Protein AF-A0A6A9T1Z8-F1 (afdb_monomer)

Foldseek 3Di:
DDPPDVVVVVLLVCVLVVNDDLVRSCVVPNDVVSLVSVQVSCVVVVHDGPDDDDDPDPPVPDDDDDDDPDDPPPD

Secondary structure (DSSP, 8-state):
-----HHHHHHHHHHHTT-S-HHHHHHHH-HHHHHHHHHHHHHHTTPPP--PPPP---TT-S-------------

pLDDT: mean 86.5, std 11.44, range [47.0, 96.56]

Structure (mmCIF, N/CA/C/O backbone):
data_AF-A0A6A9T1Z8-F1
#
_entry.id   AF-A0A6A9T1Z8-F1
#
loop_
_atom_site.group_PDB
_atom_site.id
_atom_site.type_symbol
_atom_site.label_atom_id
_atom_site.label_alt_id
_atom_site.label_comp_id
_atom_site.label_asym_id
_atom_site.label_entity_id
_atom_site.label_seq_id
_atom_site.pdbx_PDB_ins_code
_atom_site.Cartn_x
_atom_site.Cartn_y
_atom_site.Cartn_z
_atom_site.occupancy
_atom_site.B_iso_or_equiv
_atom_site.auth_seq_id
_atom_site.auth_comp_id
_atom_site.auth_asym_id
_atom_site.auth_atom_id
_atom_site.pdbx_PDB_model_num
ATOM 1 N N . MET A 1 1 ? 6.947 19.387 13.655 1.00 47.00 1 MET A N 1
ATOM 2 C CA . MET A 1 1 ? 6.572 18.376 12.648 1.00 47.00 1 MET A CA 1
ATOM 3 C C . MET A 1 1 ? 5.179 18.741 12.188 1.00 47.00 1 MET A C 1
ATOM 5 O O . MET A 1 1 ? 4.314 18.843 13.048 1.00 47.00 1 MET A O 1
ATOM 9 N N . SER A 1 2 ? 4.980 19.080 10.913 1.00 52.91 2 SER A N 1
ATOM 10 C CA . SER A 1 2 ? 3.633 19.392 10.428 1.00 52.91 2 SER A CA 1
ATOM 11 C C . SER A 1 2 ? 2.780 18.139 10.542 1.00 52.91 2 SER A C 1
ATOM 13 O O . SER A 1 2 ? 3.161 17.083 10.038 1.00 52.91 2 SER A O 1
ATOM 15 N N . GLU A 1 3 ? 1.656 18.253 11.238 1.00 66.00 3 GLU A N 1
ATOM 16 C CA . GLU A 1 3 ? 0.602 17.256 11.161 1.00 66.00 3 GLU A CA 1
ATOM 17 C C . GLU A 1 3 ? 0.159 17.228 9.694 1.00 66.00 3 GLU A C 1
ATOM 19 O O . GLU A 1 3 ? -0.235 18.257 9.145 1.00 66.00 3 GLU A O 1
ATOM 24 N N . GLY A 1 4 ? 0.385 16.101 9.013 1.00 64.81 4 GLY A N 1
ATOM 25 C CA . GLY A 1 4 ? -0.011 15.942 7.615 1.00 64.81 4 GLY A CA 1
ATOM 26 C C . GLY A 1 4 ? -1.511 16.185 7.433 1.00 64.81 4 GLY A C 1
ATOM 27 O O . GLY A 1 4 ? -2.258 16.259 8.408 1.00 64.81 4 GLY A O 1
ATOM 28 N N . ASP A 1 5 ? -1.954 16.290 6.181 1.00 76.19 5 ASP A N 1
ATOM 29 C CA . ASP A 1 5 ? -3.374 16.452 5.855 1.00 76.19 5 ASP A CA 1
ATOM 30 C C . ASP A 1 5 ? -4.235 15.420 6.635 1.00 76.19 5 ASP A C 1
ATOM 32 O O . ASP A 1 5 ? -3.931 14.216 6.609 1.00 76.19 5 ASP A O 1
ATOM 36 N N . PRO A 1 6 ? -5.276 15.861 7.373 1.00 80.44 6 PRO A N 1
ATOM 37 C CA . PRO A 1 6 ? -6.116 14.976 8.175 1.00 80.44 6 PRO A CA 1
ATOM 38 C C . PRO A 1 6 ? -6.824 13.900 7.344 1.00 80.44 6 PRO A C 1
ATOM 40 O O . PRO A 1 6 ? -7.125 12.830 7.879 1.00 80.44 6 PRO A O 1
ATOM 43 N N . LEU A 1 7 ? -7.070 14.139 6.051 1.00 84.00 7 LEU A N 1
ATOM 44 C CA . LEU A 1 7 ? -7.793 13.201 5.198 1.00 84.00 7 LEU A CA 1
ATOM 45 C C . LEU A 1 7 ? -6.970 11.926 4.891 1.00 84.00 7 LEU A C 1
ATOM 47 O O . LEU A 1 7 ? -7.449 10.838 5.221 1.00 84.00 7 LEU A O 1
ATOM 51 N N . PRO A 1 8 ? -5.727 11.993 4.366 1.00 85.12 8 PRO A N 1
ATOM 52 C CA . PRO A 1 8 ? -4.853 10.823 4.232 1.00 85.12 8 PRO A CA 1
ATOM 53 C C . PRO A 1 8 ? -4.653 10.043 5.536 1.00 85.12 8 PRO A C 1
ATOM 55 O O . PRO A 1 8 ? -4.679 8.810 5.535 1.00 85.12 8 PRO A O 1
ATOM 58 N N . LYS A 1 9 ? -4.503 10.750 6.663 1.00 86.56 9 LYS A N 1
ATOM 59 C CA . LYS A 1 9 ? -4.348 10.136 7.990 1.00 86.56 9 LYS A CA 1
ATOM 60 C C . LYS A 1 9 ? -5.596 9.344 8.395 1.00 86.56 9 LYS A C 1
ATOM 62 O O . LYS A 1 9 ? -5.473 8.225 8.898 1.00 86.56 9 LYS A O 1
ATOM 67 N N . ALA A 1 10 ? -6.789 9.888 8.151 1.00 92.38 10 ALA A N 1
ATOM 68 C CA . ALA A 1 10 ? -8.056 9.221 8.447 1.00 92.38 10 ALA A CA 1
ATOM 69 C C . ALA A 1 10 ? -8.272 7.969 7.582 1.00 92.38 10 ALA A C 1
ATOM 71 O O . ALA A 1 10 ? -8.652 6.921 8.110 1.00 92.38 10 ALA A O 1
ATOM 72 N N . ILE A 1 11 ? -7.973 8.044 6.280 1.00 90.81 11 ILE A N 1
ATOM 73 C CA . ILE A 1 11 ? -8.070 6.900 5.358 1.00 90.81 11 ILE A CA 1
ATOM 74 C C . ILE A 1 11 ? -7.155 5.763 5.827 1.00 90.81 11 ILE A C 1
ATOM 76 O O . ILE A 1 11 ? -7.617 4.636 6.007 1.00 90.81 11 ILE A O 1
ATOM 80 N N . ALA A 1 12 ? -5.883 6.072 6.103 1.00 89.12 12 ALA A N 1
ATOM 81 C CA . ALA A 1 12 ? -4.902 5.106 6.593 1.00 89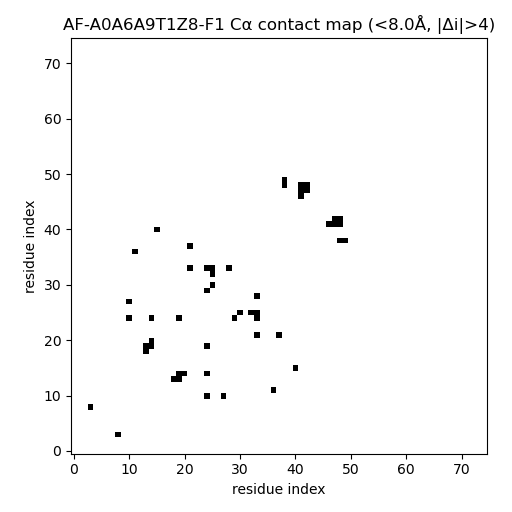.12 12 ALA A CA 1
ATOM 82 C C . ALA A 1 12 ? -5.354 4.439 7.901 1.00 89.12 12 ALA A C 1
ATOM 84 O O . ALA A 1 12 ? -5.396 3.215 8.001 1.00 89.12 12 ALA A O 1
ATOM 85 N N . THR A 1 13 ? -5.751 5.250 8.886 1.00 91.94 13 THR A N 1
ATOM 86 C CA . THR A 1 13 ? -6.222 4.768 10.194 1.00 91.94 13 THR A CA 1
ATOM 87 C C . THR A 1 13 ? -7.406 3.818 10.041 1.00 91.94 13 THR A C 1
ATOM 89 O O . THR A 1 13 ? -7.454 2.774 10.686 1.00 91.94 13 THR A O 1
ATOM 92 N N . THR A 1 14 ? -8.360 4.157 9.175 1.00 92.50 14 THR A N 1
ATOM 93 C CA . THR A 1 14 ? -9.565 3.346 8.978 1.00 92.50 14 THR A CA 1
ATOM 94 C C . THR A 1 14 ? -9.239 2.026 8.279 1.00 92.50 14 THR A C 1
ATOM 96 O O . THR A 1 14 ? -9.739 0.983 8.691 1.00 92.50 14 THR A O 1
ATOM 99 N N . TYR A 1 15 ? -8.365 2.043 7.268 1.00 92.38 15 TYR A N 1
ATOM 100 C CA . TYR A 1 15 ? -7.956 0.834 6.552 1.00 92.38 15 TYR A CA 1
ATOM 101 C C . TYR A 1 15 ? -7.215 -0.167 7.449 1.00 92.38 15 TYR A C 1
ATOM 103 O O . TYR A 1 15 ? -7.562 -1.351 7.475 1.00 92.38 15 TYR A O 1
ATOM 111 N N . TYR A 1 16 ? -6.240 0.295 8.236 1.00 92.38 16 TYR A N 1
ATOM 112 C CA . TYR A 1 16 ? -5.491 -0.599 9.123 1.00 92.38 16 TYR A CA 1
ATOM 113 C C . TYR A 1 16 ? -6.373 -1.195 10.225 1.00 92.38 16 TYR A C 1
ATOM 115 O O . TYR A 1 16 ? -6.266 -2.385 10.498 1.00 92.38 16 TYR A O 1
ATOM 123 N N . ASN A 1 17 ? -7.351 -0.441 10.735 1.00 92.69 17 ASN A N 1
ATOM 124 C CA . ASN A 1 17 ? -8.362 -0.943 11.677 1.00 92.69 17 ASN A CA 1
ATOM 125 C C . ASN A 1 17 ? -9.507 -1.743 11.010 1.00 92.69 17 ASN A C 1
ATOM 127 O O . ASN A 1 17 ? -10.573 -1.897 11.602 1.00 92.69 17 ASN A O 1
ATOM 131 N N . ALA A 1 18 ? -9.311 -2.231 9.778 1.00 84.38 18 ALA A N 1
ATOM 132 C CA . ALA A 1 18 ? -10.264 -3.045 9.013 1.00 84.38 18 ALA A CA 1
ATOM 133 C C . ALA A 1 18 ? -11.633 -2.383 8.735 1.00 84.38 18 ALA A C 1
ATOM 135 O O . ALA A 1 18 ? -12.604 -3.062 8.410 1.00 84.38 18 ALA A O 1
ATOM 136 N N . GLY A 1 19 ? -11.714 -1.052 8.808 1.00 86.38 19 GLY A N 1
ATOM 137 C CA . GLY A 1 19 ? -12.922 -0.287 8.488 1.00 86.38 19 GLY A CA 1
ATOM 138 C C . GLY A 1 19 ? -13.100 0.028 6.998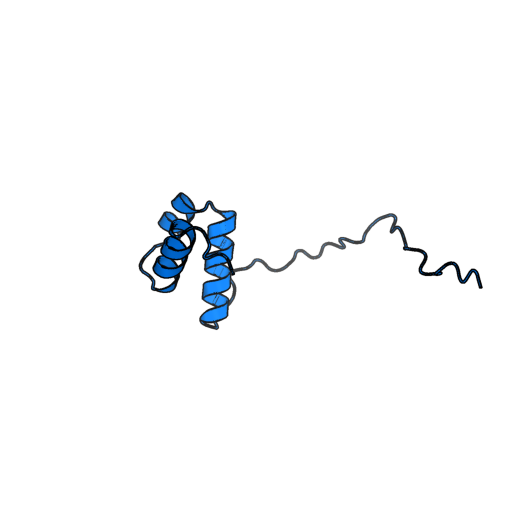 1.00 86.38 19 GLY A C 1
ATOM 139 O O . GLY A 1 19 ? -14.124 0.594 6.626 1.00 86.38 19 GLY A O 1
ATOM 140 N N . LEU A 1 20 ? -12.122 -0.314 6.148 1.00 92.62 20 LEU A N 1
ATOM 141 C CA . LEU A 1 20 ? -12.189 -0.154 4.691 1.00 92.62 20 LEU A CA 1
ATOM 142 C C . LEU A 1 20 ? -11.782 -1.442 3.979 1.00 92.62 20 LEU A C 1
ATOM 144 O O . LEU A 1 20 ? -10.814 -2.099 4.366 1.00 92.62 20 LEU A O 1
ATOM 148 N N . THR A 1 21 ? -12.476 -1.756 2.886 1.00 92.38 21 THR A N 1
ATOM 149 C CA . THR A 1 21 ? -12.049 -2.803 1.950 1.00 92.38 21 THR A CA 1
ATOM 150 C C . THR A 1 21 ? -10.953 -2.290 1.008 1.00 92.38 21 THR A C 1
ATOM 152 O O . THR A 1 21 ? -10.763 -1.082 0.844 1.00 92.38 21 THR A O 1
ATOM 155 N N . VAL A 1 22 ? -10.236 -3.205 0.345 1.00 90.56 22 VAL A N 1
ATOM 156 C CA . VAL A 1 22 ? -9.212 -2.853 -0.661 1.00 90.56 22 VAL A CA 1
ATOM 157 C C . VAL A 1 22 ? -9.818 -2.082 -1.842 1.00 90.56 22 VAL A C 1
ATOM 159 O O . VAL A 1 22 ? -9.216 -1.119 -2.319 1.00 90.56 22 VAL A O 1
ATOM 162 N N . ASP A 1 23 ? -11.031 -2.436 -2.270 1.00 95.00 23 ASP A N 1
ATOM 163 C CA . ASP A 1 23 ? -11.729 -1.738 -3.358 1.00 95.00 23 ASP A CA 1
ATOM 164 C C . ASP A 1 23 ? -12.055 -0.288 -2.979 1.00 95.00 23 ASP A C 1
ATOM 166 O O . ASP A 1 23 ? -11.801 0.639 -3.749 1.00 95.00 23 ASP A O 1
ATOM 170 N N . GLN A 1 24 ? -12.553 -0.068 -1.757 1.00 95.50 24 GLN A N 1
ATOM 171 C CA . GLN A 1 24 ? -12.838 1.274 -1.242 1.00 95.50 24 GLN A CA 1
ATOM 172 C C . GLN A 1 24 ? -11.562 2.107 -1.110 1.00 95.50 24 GLN A C 1
ATOM 174 O O . GLN A 1 24 ? -11.542 3.277 -1.491 1.00 95.50 24 GLN A O 1
ATOM 179 N N . LEU A 1 25 ? -10.481 1.501 -0.613 1.00 94.69 25 LEU A N 1
ATOM 180 C CA . LEU A 1 25 ? -9.182 2.155 -0.524 1.00 94.69 25 LEU A CA 1
ATOM 181 C C . LEU A 1 25 ? -8.679 2.579 -1.913 1.00 94.69 25 LEU A C 1
ATOM 183 O O . LEU A 1 25 ? -8.221 3.706 -2.086 1.00 94.69 25 LEU A O 1
ATOM 187 N N . THR A 1 26 ? -8.826 1.715 -2.918 1.00 95.94 26 THR A N 1
ATOM 188 C CA . THR A 1 26 ? -8.405 1.990 -4.300 1.00 95.94 26 THR A CA 1
ATOM 189 C C . THR A 1 26 ? -9.125 3.200 -4.894 1.00 95.94 26 THR A C 1
ATOM 191 O O . THR A 1 26 ? -8.486 4.016 -5.555 1.00 95.94 26 THR A O 1
ATOM 194 N N . VAL A 1 27 ? -10.420 3.374 -4.615 1.00 96.56 27 VAL A N 1
ATOM 195 C CA . VAL A 1 27 ? -11.180 4.564 -5.043 1.00 96.56 27 VAL A CA 1
ATOM 196 C C . VAL A 1 27 ? -10.647 5.848 -4.395 1.00 96.56 27 VAL A C 1
ATOM 198 O O . VAL A 1 27 ? -10.635 6.896 -5.036 1.00 96.56 27 VAL A O 1
ATOM 201 N N . LEU A 1 28 ? -10.191 5.778 -3.142 1.00 95.06 28 LEU A N 1
ATOM 202 C CA . LEU A 1 28 ? -9.758 6.947 -2.370 1.00 95.06 28 LEU A CA 1
ATOM 203 C C . LEU A 1 28 ? -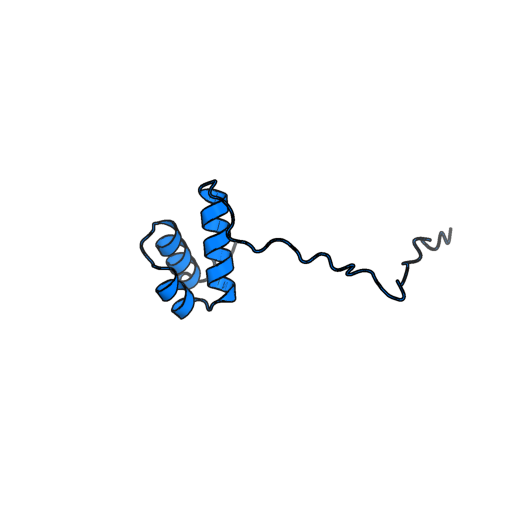8.318 7.384 -2.664 1.00 95.06 28 LEU A C 1
ATOM 205 O O . LEU A 1 28 ? -8.041 8.581 -2.674 1.00 95.06 28 LEU A O 1
ATOM 209 N N . VAL A 1 29 ? -7.397 6.435 -2.866 1.00 93.88 29 VAL A N 1
ATOM 210 C CA . VAL A 1 29 ? -5.952 6.725 -2.986 1.00 93.88 29 VAL A CA 1
ATOM 211 C C . VAL A 1 29 ? -5.317 6.242 -4.294 1.00 93.88 29 VAL A C 1
ATOM 213 O O . VAL A 1 29 ? -4.128 6.481 -4.527 1.00 93.88 29 VAL A O 1
ATOM 216 N N . GLY A 1 30 ? -6.089 5.580 -5.156 1.00 95.69 30 GLY A N 1
ATOM 217 C CA . GLY A 1 30 ? -5.611 4.956 -6.388 1.00 95.69 30 GLY A CA 1
ATOM 218 C C . GLY A 1 30 ? -4.933 3.601 -6.159 1.00 95.69 30 GLY A C 1
ATOM 219 O O . GLY A 1 30 ? -4.536 3.254 -5.045 1.00 95.69 30 GLY A O 1
ATOM 220 N N . ALA A 1 31 ? -4.773 2.833 -7.241 1.00 96.06 31 ALA A N 1
ATOM 221 C CA . ALA A 1 31 ? -4.285 1.451 -7.196 1.00 96.06 31 ALA A CA 1
ATOM 222 C C . ALA A 1 31 ? -2.873 1.324 -6.602 1.00 96.06 31 ALA A C 1
ATOM 224 O O . ALA A 1 31 ? -2.655 0.520 -5.699 1.00 96.06 31 ALA A O 1
ATOM 225 N N . THR A 1 32 ? -1.925 2.154 -7.047 1.00 95.56 32 THR A N 1
ATOM 226 C CA . THR A 1 32 ? -0.534 2.105 -6.565 1.00 95.56 32 THR A CA 1
ATOM 227 C C . THR A 1 32 ? -0.441 2.379 -5.067 1.00 95.56 32 THR A C 1
ATOM 229 O O .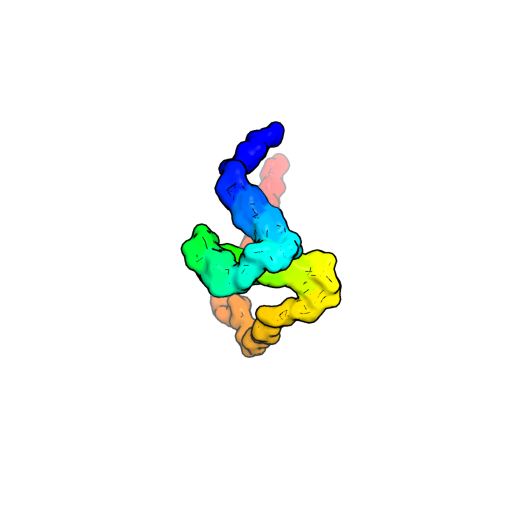 THR A 1 32 ? 0.256 1.671 -4.341 1.00 95.56 32 THR A O 1
ATOM 232 N N . SER A 1 33 ? -1.150 3.400 -4.581 1.00 94.19 33 SER A N 1
ATOM 233 C CA . SER A 1 33 ? -1.151 3.728 -3.155 1.00 94.19 33 SER A CA 1
ATOM 234 C C . SER A 1 33 ? -1.836 2.625 -2.354 1.00 94.19 33 SER A C 1
ATOM 236 O O . SER A 1 33 ? -1.277 2.177 -1.357 1.00 94.19 33 SER A O 1
ATOM 238 N N . ALA A 1 34 ? -2.995 2.133 -2.806 1.00 95.44 34 ALA A N 1
ATOM 239 C CA . ALA A 1 34 ? -3.719 1.048 -2.147 1.00 95.44 34 ALA A CA 1
ATOM 240 C C . ALA A 1 34 ? -2.877 -0.234 -2.039 1.00 95.44 34 ALA A C 1
ATOM 242 O O . ALA A 1 34 ? -2.852 -0.862 -0.982 1.00 95.44 34 ALA A O 1
ATOM 243 N N . GLN A 1 35 ? -2.116 -0.578 -3.084 1.00 95.44 35 GLN A N 1
ATOM 244 C CA . GLN A 1 35 ? -1.172 -1.694 -3.046 1.00 95.44 35 GLN A CA 1
ATOM 245 C C . GLN A 1 35 ? -0.105 -1.498 -1.961 1.00 95.44 35 GLN A C 1
ATOM 247 O O . GLN A 1 35 ? 0.150 -2.423 -1.196 1.00 95.44 35 GLN A O 1
ATOM 252 N N . ARG A 1 36 ? 0.483 -0.298 -1.842 1.00 95.19 36 ARG A N 1
ATOM 253 C CA . ARG A 1 36 ? 1.478 0.010 -0.795 1.00 95.19 36 ARG A CA 1
ATOM 254 C C . ARG A 1 36 ? 0.897 -0.115 0.614 1.00 95.19 36 ARG A C 1
ATOM 256 O O . ARG A 1 36 ? 1.539 -0.710 1.470 1.00 95.19 36 ARG A O 1
ATOM 263 N N . PHE A 1 37 ? -0.315 0.395 0.842 1.00 94.88 37 PHE A N 1
ATOM 264 C CA . PHE A 1 37 ? -1.031 0.228 2.114 1.00 94.88 37 PHE A CA 1
ATOM 265 C C . PHE A 1 37 ? -1.257 -1.248 2.451 1.00 94.88 37 PHE A C 1
ATOM 267 O O . PHE A 1 37 ? -1.050 -1.658 3.588 1.00 94.88 37 PHE A O 1
ATOM 274 N N . ARG A 1 38 ? -1.657 -2.055 1.462 1.00 95.12 38 ARG A N 1
ATOM 275 C CA . ARG A 1 38 ? -1.913 -3.487 1.647 1.00 95.12 38 ARG A CA 1
ATOM 276 C C . ARG A 1 38 ? -0.636 -4.266 1.971 1.00 95.12 38 ARG A C 1
ATOM 278 O O . ARG A 1 38 ? -0.656 -5.096 2.869 1.00 95.12 38 ARG A O 1
ATOM 285 N N . LEU A 1 39 ? 0.466 -3.968 1.280 1.00 95.75 39 LEU A N 1
ATOM 286 C CA . LEU A 1 39 ? 1.772 -4.575 1.557 1.00 95.75 39 LEU A CA 1
ATOM 287 C C . LEU A 1 39 ? 2.280 -4.210 2.952 1.00 95.75 39 LEU A C 1
ATOM 289 O O . LEU A 1 39 ? 2.717 -5.087 3.681 1.00 95.75 39 LEU A O 1
ATOM 293 N N . LEU A 1 40 ? 2.167 -2.937 3.341 1.00 94.81 40 LEU A N 1
ATOM 294 C CA . LEU A 1 40 ? 2.561 -2.499 4.678 1.00 94.81 40 LEU A CA 1
ATOM 295 C C . LEU A 1 40 ? 1.681 -3.128 5.764 1.00 94.81 40 LE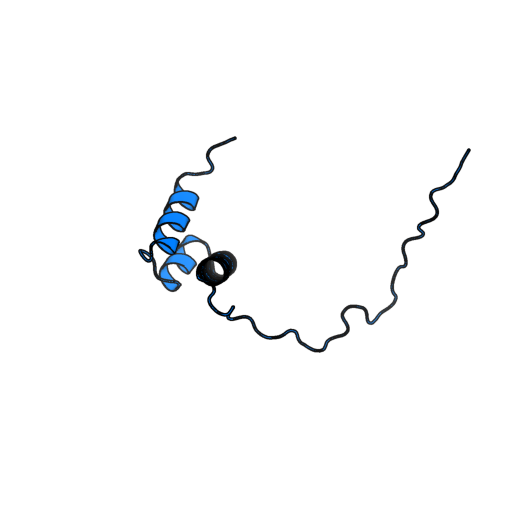U A C 1
ATOM 297 O O . LEU A 1 40 ? 2.182 -3.482 6.820 1.00 94.81 40 LEU A O 1
ATOM 301 N N . LYS A 1 41 ? 0.378 -3.297 5.512 1.00 94.44 41 LYS A N 1
ATOM 302 C CA . LYS A 1 41 ? -0.502 -4.006 6.445 1.00 94.44 41 LYS A CA 1
ATOM 303 C C . LYS A 1 41 ? -0.042 -5.452 6.658 1.00 94.44 41 LYS A C 1
ATOM 305 O O . LYS A 1 41 ? 0.100 -5.851 7.803 1.00 94.44 41 LYS A O 1
ATOM 310 N N . ALA A 1 42 ? 0.216 -6.186 5.574 1.00 94.94 42 ALA A N 1
ATOM 311 C CA . ALA A 1 42 ? 0.689 -7.566 5.652 1.00 94.94 42 ALA A CA 1
ATOM 312 C C . ALA A 1 42 ? 2.028 -7.667 6.401 1.00 94.94 42 ALA A C 1
ATOM 314 O O . ALA A 1 42 ? 2.162 -8.491 7.293 1.00 94.94 42 ALA A O 1
ATOM 315 N N . ASP A 1 43 ? 2.972 -6.764 6.118 1.00 95.31 43 ASP A N 1
ATOM 316 C CA . ASP A 1 43 ? 4.249 -6.674 6.841 1.00 95.31 43 ASP A CA 1
ATOM 317 C C . ASP A 1 43 ? 4.053 -6.457 8.355 1.00 95.31 43 ASP A C 1
ATOM 319 O O . ASP A 1 43 ? 4.647 -7.157 9.171 1.00 95.31 43 ASP A O 1
ATOM 323 N N . LEU A 1 44 ? 3.158 -5.538 8.741 1.00 94.31 44 LEU A N 1
ATOM 324 C CA . LEU A 1 44 ? 2.833 -5.256 10.146 1.00 94.31 44 LEU A CA 1
ATOM 325 C C . LEU A 1 44 ? 2.112 -6.411 10.856 1.00 94.31 44 LEU A C 1
ATOM 327 O O . LEU A 1 44 ? 2.220 -6.533 12.075 1.00 94.31 44 LEU A O 1
ATOM 331 N N . GLU A 1 45 ? 1.345 -7.210 10.118 1.00 94.88 45 GLU A N 1
ATOM 332 C CA . GLU A 1 45 ? 0.601 -8.370 10.625 1.00 94.88 45 GLU A CA 1
ATOM 333 C C . GLU A 1 45 ? 1.417 -9.675 10.537 1.00 94.88 45 GLU A C 1
ATOM 335 O O . GLU A 1 45 ? 0.910 -10.731 10.902 1.00 94.88 45 GLU A O 1
ATOM 340 N N . GLU A 1 46 ? 2.686 -9.599 10.110 1.00 96.00 46 GLU A N 1
ATOM 341 C CA . GLU A 1 46 ? 3.572 -10.746 9.847 1.00 96.00 46 GLU A CA 1
ATOM 342 C C . GLU A 1 46 ? 3.007 -11.738 8.807 1.00 96.00 46 GLU A C 1
ATOM 344 O O . GLU A 1 46 ? 3.378 -12.914 8.761 1.00 96.00 46 GLU A O 1
ATOM 349 N N . ASP A 1 47 ? 2.130 -11.251 7.931 1.00 95.06 47 ASP A N 1
ATOM 350 C CA . ASP A 1 47 ? 1.522 -12.019 6.855 1.00 95.06 47 ASP A CA 1
ATOM 351 C C . ASP A 1 47 ? 2.429 -12.065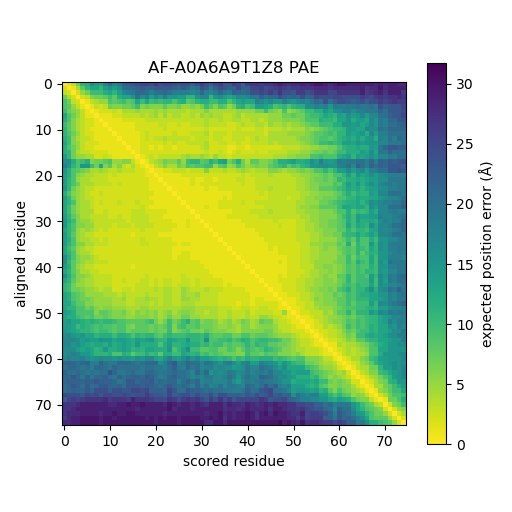 5.608 1.00 95.06 47 ASP A C 1
ATOM 353 O O . ASP A 1 47 ? 3.145 -11.105 5.297 1.00 95.06 47 ASP A O 1
ATOM 357 N N . PRO A 1 48 ? 2.380 -13.155 4.815 1.00 94.38 48 PRO A N 1
ATOM 358 C CA . PRO A 1 48 ? 3.115 -13.241 3.560 1.00 94.38 48 PRO A CA 1
ATOM 359 C C . PRO A 1 48 ? 2.755 -12.114 2.587 1.00 94.38 48 PRO A C 1
ATOM 361 O O . PRO A 1 48 ? 1.583 -11.854 2.300 1.00 94.38 48 PRO A O 1
ATOM 364 N N . LEU A 1 49 ? 3.781 -11.489 2.008 1.00 93.69 49 LEU A N 1
ATOM 365 C CA . LEU A 1 49 ? 3.586 -10.465 0.991 1.00 93.69 49 LEU A CA 1
ATOM 366 C C . LEU A 1 49 ? 3.113 -11.100 -0.320 1.00 93.69 49 LEU A C 1
ATOM 368 O O . LEU A 1 49 ? 3.816 -11.898 -0.936 1.00 93.69 49 LEU A O 1
ATOM 372 N N . ASP A 1 50 ? 1.933 -10.684 -0.773 1.00 90.25 50 ASP A N 1
ATOM 373 C CA . ASP A 1 50 ? 1.376 -11.018 -2.086 1.00 90.25 50 ASP A CA 1
ATOM 374 C C . ASP A 1 50 ? 2.066 -10.187 -3.182 1.00 90.25 50 ASP A C 1
ATOM 376 O O . ASP A 1 50 ? 1.532 -9.202 -3.707 1.00 90.25 50 ASP A O 1
ATOM 380 N N . LEU A 1 51 ? 3.321 -10.552 -3.438 1.00 90.62 51 LEU A N 1
ATOM 381 C CA . LEU A 1 51 ? 4.182 -10.026 -4.486 1.00 90.62 51 LEU A CA 1
ATOM 382 C C . LEU A 1 51 ? 4.556 -11.166 -5.427 1.00 90.62 51 LEU A C 1
ATOM 384 O O . LEU A 1 51 ? 4.911 -12.261 -4.989 1.00 90.62 51 LEU A O 1
ATOM 388 N N . ALA A 1 52 ? 4.515 -10.894 -6.730 1.00 91.31 52 ALA A N 1
ATOM 389 C CA . ALA A 1 52 ? 5.126 -11.793 -7.694 1.00 91.31 52 ALA A CA 1
ATOM 390 C C . ALA A 1 52 ? 6.632 -11.886 -7.412 1.00 91.31 52 ALA A C 1
ATOM 392 O O . ALA A 1 52 ? 7.269 -10.889 -7.056 1.00 91.31 52 ALA A O 1
ATOM 393 N N . GLY A 1 53 ? 7.193 -13.085 -7.575 1.00 89.25 53 GLY A N 1
ATOM 394 C CA . GLY A 1 53 ? 8.642 -13.243 -7.596 1.00 89.25 53 GLY A CA 1
ATOM 395 C C . GLY A 1 53 ? 9.252 -12.380 -8.707 1.00 89.25 53 GLY A C 1
ATOM 396 O O . GLY A 1 53 ? 8.572 -12.104 -9.698 1.00 89.25 53 GLY A O 1
ATOM 397 N N . PRO A 1 54 ? 10.504 -11.928 -8.542 1.00 90.31 54 PRO A N 1
ATOM 398 C CA . PRO A 1 54 ? 11.186 -11.208 -9.604 1.00 90.31 54 PRO A CA 1
ATOM 399 C C . PRO A 1 54 ? 11.329 -12.108 -10.834 1.00 90.31 54 PRO A C 1
ATOM 401 O O . PRO A 1 54 ? 11.560 -13.313 -10.707 1.00 90.31 54 PRO A O 1
ATOM 404 N N . ASP A 1 55 ? 11.220 -11.507 -12.015 1.00 91.19 55 ASP A N 1
ATOM 405 C CA . ASP A 1 55 ? 11.614 -12.171 -13.250 1.00 91.19 55 ASP A CA 1
ATOM 406 C C . ASP A 1 55 ? 13.140 -12.360 -13.262 1.00 91.19 55 ASP A C 1
ATOM 408 O O . ASP A 1 55 ? 13.885 -11.512 -12.763 1.00 91.19 55 ASP A O 1
ATOM 412 N N . ASP A 1 56 ? 13.611 -13.462 -13.849 1.00 90.12 56 ASP A N 1
ATOM 413 C CA . ASP A 1 56 ? 15.041 -13.755 -14.024 1.00 90.12 56 ASP A CA 1
ATOM 414 C C . ASP A 1 56 ? 15.608 -12.943 -15.202 1.00 90.12 56 ASP A C 1
ATOM 416 O O . ASP A 1 56 ? 15.913 -13.467 -16.273 1.00 90.12 56 ASP A O 1
ATOM 420 N N . ILE A 1 57 ? 15.627 -11.619 -15.029 1.00 89.88 57 ILE A N 1
ATOM 421 C CA . ILE A 1 57 ? 16.115 -10.641 -16.002 1.00 89.88 57 ILE A CA 1
ATOM 422 C C . ILE A 1 57 ? 17.389 -10.013 -15.447 1.00 89.88 57 ILE A C 1
ATOM 424 O O . ILE A 1 57 ? 17.382 -9.425 -14.361 1.00 89.88 57 ILE A O 1
ATOM 428 N N . ASP A 1 58 ? 18.471 -10.075 -16.221 1.00 87.19 58 ASP A N 1
ATOM 429 C CA . ASP A 1 58 ? 19.675 -9.304 -15.929 1.00 87.19 58 ASP A CA 1
ATOM 430 C C . ASP A 1 58 ? 19.435 -7.823 -16.260 1.00 87.19 58 ASP A C 1
ATOM 432 O O . ASP A 1 58 ? 19.603 -7.369 -17.390 1.00 87.19 58 ASP A O 1
ATOM 436 N N . ILE A 1 59 ? 19.017 -7.045 -15.258 1.00 87.75 59 ILE A N 1
ATOM 437 C CA . ILE A 1 59 ? 18.785 -5.597 -15.404 1.00 87.75 59 ILE A CA 1
ATOM 438 C C . ILE A 1 59 ? 20.073 -4.796 -15.658 1.00 87.75 59 ILE A C 1
ATOM 440 O O . ILE A 1 59 ? 20.000 -3.591 -15.905 1.00 87.75 59 ILE A O 1
ATOM 444 N N . TYR A 1 60 ? 21.238 -5.441 -15.562 1.00 86.38 60 TYR A N 1
ATOM 445 C CA . TYR A 1 60 ? 22.548 -4.859 -15.830 1.00 86.38 60 TYR A CA 1
ATOM 446 C C . TYR A 1 60 ? 23.123 -5.315 -17.176 1.00 86.38 60 TYR A C 1
ATOM 448 O O . TYR A 1 60 ? 24.262 -4.972 -17.499 1.00 86.38 60 TYR A O 1
ATOM 456 N N . GLU A 1 61 ? 22.351 -6.041 -17.987 1.00 81.44 61 GLU A N 1
ATOM 457 C CA . GLU A 1 61 ? 22.734 -6.354 -19.356 1.00 81.44 61 GLU A CA 1
ATOM 458 C C . GLU A 1 61 ? 22.814 -5.054 -20.180 1.00 81.44 61 GLU A C 1
ATOM 460 O O . GLU A 1 61 ? 21.822 -4.352 -20.385 1.00 81.44 61 GLU A O 1
ATOM 465 N N . GLY A 1 62 ? 24.013 -4.694 -20.643 1.00 81.44 62 GLY A N 1
ATOM 466 C CA . GLY A 1 62 ? 24.231 -3.496 -21.453 1.00 81.44 62 GLY A CA 1
ATOM 467 C C . GLY A 1 62 ? 25.609 -2.870 -21.266 1.00 81.44 62 GLY A C 1
ATOM 468 O O . GLY A 1 62 ? 26.487 -3.420 -20.602 1.00 81.44 62 GLY A O 1
ATOM 469 N N . ASP A 1 63 ? 25.804 -1.701 -21.877 1.00 82.56 63 ASP A N 1
ATOM 470 C CA . ASP A 1 63 ? 27.013 -0.899 -21.681 1.00 82.56 63 ASP A CA 1
ATOM 471 C C . ASP A 1 63 ? 26.938 -0.199 -20.317 1.00 82.56 63 ASP A C 1
ATOM 473 O O . ASP A 1 63 ? 26.279 0.829 -20.145 1.00 82.56 63 ASP A O 1
ATOM 477 N N . LEU A 1 64 ? 27.548 -0.825 -19.312 1.00 84.19 64 LEU A N 1
ATOM 478 C CA . LEU A 1 64 ? 27.570 -0.320 -17.948 1.00 84.19 64 LEU A CA 1
ATOM 479 C C . LEU A 1 64 ? 28.528 0.863 -17.847 1.00 84.19 64 LEU A C 1
ATOM 481 O O . LEU A 1 64 ? 29.745 0.722 -17.961 1.00 84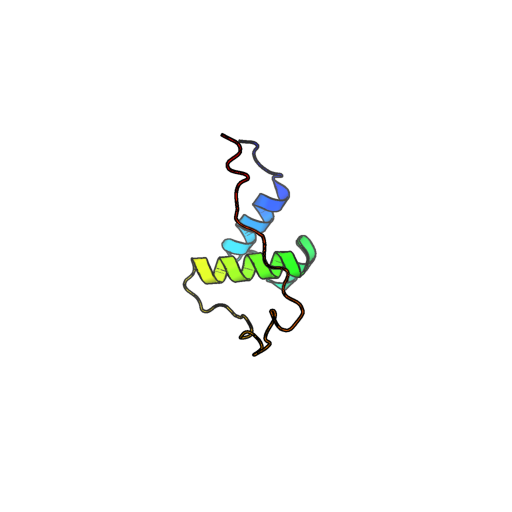.19 64 LEU A O 1
ATOM 485 N N . THR A 1 65 ? 27.989 2.038 -17.535 1.00 77.50 65 THR A N 1
ATOM 486 C CA . THR A 1 65 ? 28.816 3.187 -17.172 1.00 77.50 65 THR A CA 1
ATOM 487 C C . THR A 1 65 ? 29.368 2.978 -15.764 1.00 77.50 65 THR A C 1
ATOM 489 O O . THR A 1 65 ? 28.662 3.167 -14.771 1.00 77.50 65 THR A O 1
ATOM 492 N N . THR A 1 66 ? 30.633 2.579 -15.657 1.00 80.06 66 THR A N 1
ATOM 493 C CA . THR A 1 66 ? 31.348 2.564 -14.378 1.00 80.06 66 THR A CA 1
ATOM 494 C C . THR A 1 66 ? 31.651 3.994 -13.948 1.00 80.06 66 THR A C 1
ATOM 496 O O . THR A 1 66 ? 32.258 4.751 -14.705 1.00 80.06 66 THR A O 1
ATOM 499 N N . VAL A 1 67 ? 31.256 4.367 -12.733 1.00 82.50 67 VAL A N 1
ATOM 500 C CA . VAL A 1 67 ? 31.664 5.645 -12.135 1.00 82.50 67 VAL A CA 1
ATOM 501 C C . VAL A 1 67 ? 33.157 5.576 -11.805 1.00 82.50 67 VAL A C 1
ATOM 503 O O . VAL A 1 67 ? 33.587 4.643 -11.127 1.00 82.50 67 VAL A O 1
ATOM 506 N N . ASP A 1 68 ? 33.944 6.553 -12.267 1.00 80.12 68 ASP A N 1
ATOM 507 C CA . ASP A 1 68 ? 35.326 6.714 -11.807 1.00 80.12 68 ASP A CA 1
ATOM 508 C C . ASP A 1 68 ? 35.307 7.197 -10.352 1.00 80.12 68 ASP A C 1
ATOM 510 O O . ASP A 1 68 ? 34.810 8.279 -10.043 1.00 80.12 68 ASP A O 1
ATOM 514 N N . THR A 1 69 ? 35.789 6.355 -9.438 1.00 78.19 69 THR A N 1
ATOM 515 C CA . THR A 1 69 ? 35.844 6.651 -8.001 1.00 78.19 69 THR A CA 1
ATOM 516 C C . THR A 1 69 ? 37.135 7.350 -7.593 1.00 78.19 69 THR A C 1
ATOM 518 O O . THR A 1 69 ? 37.377 7.512 -6.395 1.00 78.19 69 THR A O 1
ATOM 521 N N . ARG A 1 70 ? 38.004 7.725 -8.541 1.00 75.00 70 ARG A N 1
ATOM 522 C CA . ARG A 1 70 ? 39.118 8.617 -8.233 1.00 75.00 70 ARG A CA 1
ATOM 523 C C . ARG A 1 70 ? 38.535 9.976 -7.870 1.00 75.00 70 ARG A C 1
ATOM 525 O O . ARG A 1 70 ? 38.132 10.746 -8.732 1.00 75.00 70 ARG A O 1
ATOM 532 N N . ALA A 1 71 ? 38.475 10.251 -6.568 1.00 65.00 71 ALA A N 1
ATOM 533 C CA . ALA A 1 71 ? 38.542 11.625 -6.112 1.00 65.00 71 ALA A CA 1
ATOM 534 C C . ALA A 1 71 ? 39.800 12.209 -6.755 1.00 65.00 71 ALA A C 1
ATOM 536 O O . ALA A 1 71 ? 40.867 11.600 -6.638 1.00 65.00 71 ALA A O 1
ATOM 537 N N . ASP A 1 72 ? 39.662 13.317 -7.476 1.00 66.25 72 ASP A N 1
ATOM 538 C CA . ASP A 1 72 ? 40.802 14.161 -7.795 1.00 66.25 72 ASP A CA 1
ATOM 539 C C . ASP A 1 72 ? 41.451 14.521 -6.453 1.00 66.25 72 ASP A C 1
ATOM 541 O O . ASP A 1 72 ? 40.993 15.405 -5.728 1.00 66.25 72 ASP A O 1
ATOM 545 N N . ASP A 1 73 ? 42.462 13.741 -6.075 1.00 63.59 73 ASP A N 1
ATOM 546 C CA . ASP A 1 73 ? 43.383 14.014 -4.981 1.00 63.59 73 ASP A CA 1
ATOM 547 C C . ASP A 1 73 ? 44.310 15.130 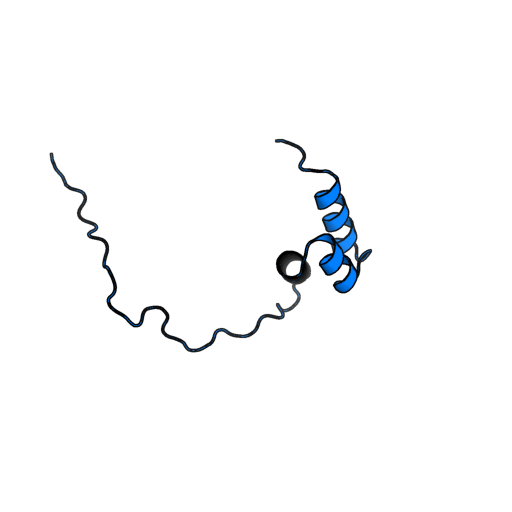-5.473 1.00 63.59 73 ASP A C 1
ATOM 549 O O . ASP A 1 73 ? 45.490 14.921 -5.747 1.00 6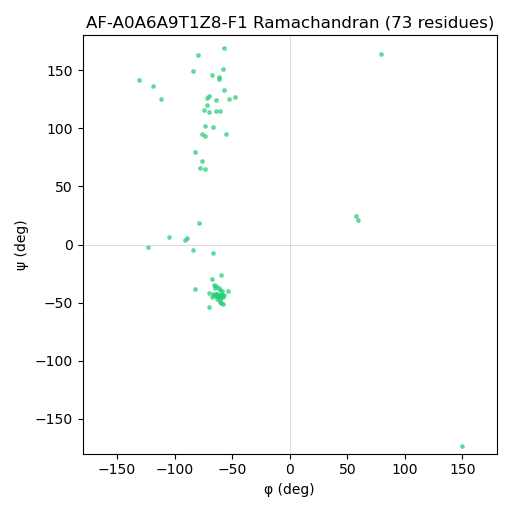3.59 73 ASP A O 1
ATOM 553 N N . ASP A 1 74 ? 43.717 16.302 -5.714 1.00 62.19 74 ASP A N 1
ATOM 554 C CA . ASP A 1 74 ? 44.434 17.546 -5.964 1.00 62.19 74 ASP A CA 1
ATOM 555 C C . ASP A 1 74 ? 44.811 18.119 -4.592 1.00 62.19 74 ASP A C 1
ATOM 557 O O . ASP A 1 74 ? 44.100 18.939 -4.001 1.00 62.19 74 ASP A O 1
ATOM 561 N N . CYS A 1 75 ? 45.890 17.554 -4.041 1.00 52.19 75 CYS A N 1
ATOM 562 C CA . CYS A 1 75 ? 46.657 18.102 -2.924 1.00 52.19 75 CYS A CA 1
ATOM 563 C C . CYS A 1 75 ? 47.610 19.204 -3.404 1.00 52.19 75 CYS A C 1
ATOM 565 O O . CYS A 1 75 ? 48.346 18.961 -4.390 1.00 52.19 75 CYS A O 1
#

Sequence (75 aa):
MSEGDPLPKAIATTYYNAGLTVDQLTVLVGATSAQRFRLLKADLEEDPLDLAGPDDIDIYEGDLTTVDTRADDDC

Radius of gyration: 20.79 Å; Cα contacts (8 Å, |Δi|>4): 26; chains: 1; bounding box: 60×33×34 Å

Solvent-accessible surface area (backbone atoms only — not comparable to full-atom values): 5030 Å² total; per-residue (Å²): 130,83,81,66,67,67,63,66,53,50,53,51,54,36,40,76,70,68,73,45,54,71,69,58,40,25,75,75,59,34,64,73,51,34,51,53,53,52,48,52,49,26,59,76,68,75,41,82,71,98,62,82,78,82,75,99,65,71,89,73,73,70,92,75,83,76,79,82,81,72,71,84,83,81,124

Mean predicted aligned error: 9.79 Å